Protein AF-A0A1Q8QWV7-F1 (afdb_monomer_lite)

Structure (mmCIF, N/CA/C/O backbone):
data_AF-A0A1Q8QWV7-F1
#
_entry.id   AF-A0A1Q8QWV7-F1
#
loop_
_atom_site.group_PDB
_atom_site.id
_atom_site.type_symbol
_atom_site.label_atom_id
_atom_site.label_alt_id
_atom_site.label_comp_id
_atom_site.label_asym_id
_atom_site.label_entity_id
_atom_site.label_seq_id
_atom_site.pdbx_PDB_ins_code
_atom_site.Cartn_x
_atom_site.Cartn_y
_atom_site.Cartn_z
_atom_site.occupancy
_atom_site.B_iso_or_equiv
_atom_site.auth_seq_id
_atom_site.auth_comp_id
_atom_site.auth_asym_id
_atom_site.auth_atom_id
_atom_site.pdbx_PDB_model_num
ATOM 1 N N . MET A 1 1 ? 21.964 -3.919 -2.644 1.00 67.06 1 MET A N 1
ATOM 2 C CA . MET A 1 1 ? 20.581 -3.407 -2.737 1.00 67.06 1 MET A CA 1
ATOM 3 C C . MET A 1 1 ? 19.868 -4.258 -3.762 1.00 67.06 1 MET A C 1
ATOM 5 O O . MET A 1 1 ? 20.497 -4.584 -4.757 1.00 67.06 1 MET A O 1
ATOM 9 N N . ILE A 1 2 ? 18.638 -4.682 -3.485 1.00 80.50 2 ILE A N 1
ATOM 10 C CA . ILE A 1 2 ? 17.786 -5.316 -4.497 1.00 80.50 2 ILE A CA 1
ATOM 11 C C . ILE A 1 2 ? 16.981 -4.174 -5.112 1.00 80.50 2 ILE A C 1
ATOM 13 O O . ILE A 1 2 ? 16.309 -3.458 -4.371 1.00 80.50 2 ILE A O 1
ATOM 17 N N . GLU A 1 3 ? 17.113 -3.969 -6.417 1.00 88.12 3 GLU A N 1
ATOM 18 C CA . GLU A 1 3 ? 16.303 -3.015 -7.176 1.00 88.12 3 GLU A CA 1
ATOM 19 C C . GLU A 1 3 ? 15.165 -3.778 -7.850 1.00 88.12 3 GLU A C 1
ATOM 21 O O . GLU A 1 3 ? 15.391 -4.847 -8.418 1.00 88.12 3 GLU A O 1
ATOM 26 N N . PHE A 1 4 ? 13.949 -3.247 -7.750 1.00 90.81 4 PHE A N 1
ATO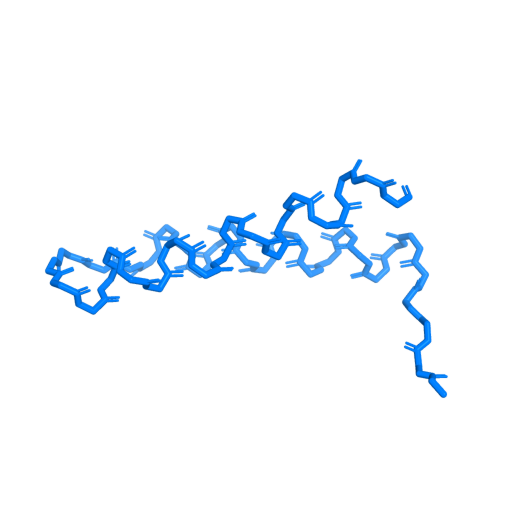M 27 C CA . PHE A 1 4 ? 12.791 -3.790 -8.449 1.00 90.81 4 PHE A CA 1
ATOM 28 C C . PHE A 1 4 ? 12.730 -3.204 -9.855 1.00 90.81 4 PHE A C 1
ATOM 30 O O . PHE A 1 4 ? 12.943 -2.011 -10.061 1.00 90.81 4 PHE A O 1
ATOM 37 N N . THR A 1 5 ? 12.401 -4.044 -10.824 1.00 94.31 5 THR A N 1
ATOM 38 C CA . THR A 1 5 ? 12.028 -3.611 -12.169 1.00 94.31 5 THR A CA 1
ATOM 39 C C . THR A 1 5 ? 10.683 -2.880 -12.150 1.00 94.31 5 THR A C 1
ATOM 41 O O . THR A 1 5 ? 9.863 -3.091 -11.255 1.00 94.31 5 THR A O 1
ATOM 44 N N . ALA A 1 6 ? 10.402 -2.081 -13.185 1.00 92.38 6 ALA A N 1
ATOM 45 C CA . ALA A 1 6 ? 9.105 -1.413 -13.341 1.00 92.38 6 ALA A CA 1
ATOM 46 C C . ALA A 1 6 ? 7.920 -2.398 -13.272 1.00 92.38 6 ALA A C 1
ATOM 48 O O . ALA A 1 6 ? 6.916 -2.125 -12.624 1.00 92.38 6 ALA A O 1
ATOM 49 N N . HIS A 1 7 ? 8.065 -3.589 -13.861 1.00 94.94 7 HIS A N 1
ATOM 50 C CA . HIS A 1 7 ? 7.026 -4.617 -13.808 1.00 94.94 7 HIS A CA 1
ATOM 51 C C . HIS A 1 7 ? 6.816 -5.189 -12.395 1.00 94.94 7 HIS A C 1
ATOM 53 O O . HIS A 1 7 ? 5.686 -5.434 -11.976 1.00 94.94 7 HIS A O 1
ATOM 59 N N . GLU A 1 8 ? 7.890 -5.396 -11.631 1.00 95.12 8 GLU A N 1
ATOM 60 C CA . GLU A 1 8 ? 7.775 -5.841 -10.237 1.00 95.12 8 GLU A CA 1
ATOM 61 C C . GLU A 1 8 ? 7.127 -4.767 -9.358 1.00 95.12 8 GLU A C 1
ATOM 63 O O . GLU A 1 8 ? 6.321 -5.097 -8.487 1.00 95.12 8 GLU A O 1
ATOM 68 N N . LEU A 1 9 ? 7.424 -3.491 -9.619 1.00 94.94 9 LEU A N 1
ATOM 69 C CA . LEU A 1 9 ? 6.784 -2.361 -8.952 1.00 94.94 9 LEU A CA 1
ATOM 70 C C . LEU A 1 9 ? 5.270 -2.330 -9.216 1.00 94.94 9 LEU A C 1
ATOM 72 O O . LEU A 1 9 ? 4.505 -2.247 -8.258 1.00 94.94 9 LEU A O 1
ATOM 76 N N . GLU A 1 10 ? 4.819 -2.527 -10.459 1.00 94.75 10 GLU A N 1
ATOM 77 C CA . GLU A 1 10 ? 3.386 -2.634 -10.794 1.00 94.75 10 GLU A CA 1
ATOM 78 C C . GLU A 1 10 ? 2.688 -3.775 -10.028 1.00 94.75 10 GLU A C 1
ATOM 80 O O . GLU A 1 10 ? 1.577 -3.621 -9.508 1.00 94.75 10 GLU A O 1
ATOM 85 N N . ILE A 1 11 ? 3.339 -4.941 -9.922 1.00 96.50 11 ILE A N 1
ATOM 86 C CA . ILE A 1 11 ? 2.808 -6.083 -9.162 1.00 96.50 11 ILE A CA 1
ATOM 87 C C . ILE A 1 11 ? 2.658 -5.713 -7.681 1.00 96.50 11 ILE A C 1
ATOM 89 O O . ILE A 1 11 ? 1.629 -6.019 -7.063 1.00 96.50 11 ILE A O 1
ATOM 93 N N . ILE A 1 12 ? 3.666 -5.048 -7.110 1.00 94.81 12 ILE A N 1
ATOM 94 C CA . ILE A 1 12 ? 3.664 -4.594 -5.717 1.00 94.81 12 ILE A CA 1
ATOM 95 C C . ILE A 1 12 ? 2.542 -3.577 -5.486 1.00 94.81 12 ILE A C 1
ATOM 97 O O . ILE A 1 12 ? 1.791 -3.720 -4.518 1.00 94.81 12 ILE A O 1
ATOM 101 N N . GLU A 1 13 ? 2.367 -2.599 -6.375 1.00 95.50 13 GLU A N 1
ATOM 102 C CA . GLU A 1 13 ? 1.288 -1.612 -6.282 1.00 95.50 13 GLU A CA 1
ATOM 103 C C . GLU A 1 13 ? -0.088 -2.280 -6.249 1.00 95.50 13 GLU A C 1
ATOM 105 O O . GLU A 1 13 ? -0.897 -2.018 -5.351 1.00 95.50 13 GLU A O 1
ATOM 110 N N . VAL A 1 14 ? -0.352 -3.204 -7.178 1.00 96.56 14 VAL A N 1
ATOM 111 C CA . VAL A 1 14 ? -1.630 -3.927 -7.238 1.00 96.56 14 VAL A CA 1
ATOM 112 C C . VAL A 1 14 ? -1.862 -4.739 -5.962 1.00 96.56 14 VAL A C 1
ATOM 114 O O . VAL A 1 14 ? -2.981 -4.751 -5.433 1.00 96.56 14 VAL A O 1
ATOM 117 N N . ALA A 1 15 ? -0.828 -5.406 -5.443 1.00 97.00 15 ALA A N 1
ATOM 118 C CA . ALA A 1 15 ? -0.914 -6.177 -4.206 1.00 97.00 15 ALA A CA 1
ATOM 119 C C . ALA A 1 15 ? -1.237 -5.284 -2.997 1.00 97.00 15 ALA A C 1
ATOM 121 O O . ALA A 1 15 ? -2.146 -5.597 -2.223 1.00 97.00 15 ALA A O 1
ATOM 122 N N . LEU A 1 16 ? -0.556 -4.144 -2.871 1.00 96.25 16 LEU A N 1
ATOM 123 C CA . LEU A 1 16 ? -0.762 -3.174 -1.797 1.00 96.25 16 LEU A CA 1
ATOM 124 C C . LEU A 1 16 ? -2.161 -2.558 -1.836 1.00 96.25 16 LEU A C 1
ATOM 126 O O . LEU A 1 16 ? -2.825 -2.470 -0.803 1.00 96.25 16 LEU A O 1
ATOM 130 N N . VAL A 1 17 ? -2.656 -2.197 -3.022 1.00 95.12 17 VAL A N 1
ATOM 131 C CA . VAL A 1 17 ? -4.018 -1.669 -3.189 1.00 95.12 17 VAL A CA 1
ATOM 132 C C . VAL A 1 17 ? -5.064 -2.713 -2.796 1.00 95.12 17 VAL A C 1
ATOM 134 O O . VAL A 1 17 ? -6.042 -2.382 -2.121 1.00 95.12 17 VAL A O 1
ATOM 137 N N . ARG A 1 18 ? -4.877 -3.980 -3.186 1.00 96.62 18 ARG A N 1
ATOM 138 C CA . ARG A 1 18 ? -5.781 -5.075 -2.793 1.00 96.62 18 ARG A CA 1
ATOM 139 C C . ARG A 1 18 ? -5.769 -5.304 -1.287 1.00 96.62 18 ARG A C 1
ATOM 141 O O . ARG A 1 18 ? -6.839 -5.405 -0.693 1.00 96.62 18 ARG A O 1
ATOM 148 N N . TYR A 1 19 ? -4.587 -5.333 -0.678 1.00 95.56 19 TYR A N 1
ATOM 149 C CA . TYR A 1 19 ? -4.442 -5.461 0.768 1.00 95.56 19 TYR A CA 1
ATOM 150 C C . TYR A 1 19 ? -5.143 -4.311 1.501 1.00 95.56 19 TYR A C 1
ATOM 152 O O . TYR A 1 19 ? -5.947 -4.550 2.398 1.00 95.56 19 TYR A O 1
ATOM 160 N N . MET A 1 20 ? -4.943 -3.071 1.044 1.00 94.31 20 MET A N 1
ATOM 161 C CA . MET A 1 20 ? -5.550 -1.878 1.636 1.00 94.31 20 MET A CA 1
ATOM 162 C C . MET A 1 20 ? -7.087 -1.913 1.622 1.00 94.31 20 MET A C 1
ATOM 164 O O . MET A 1 20 ? -7.718 -1.491 2.591 1.00 94.31 20 MET A O 1
ATOM 168 N N . LYS A 1 21 ? -7.692 -2.437 0.545 1.00 92.31 21 LYS A N 1
ATOM 169 C CA . LYS A 1 21 ? -9.151 -2.622 0.424 1.00 92.31 21 LYS A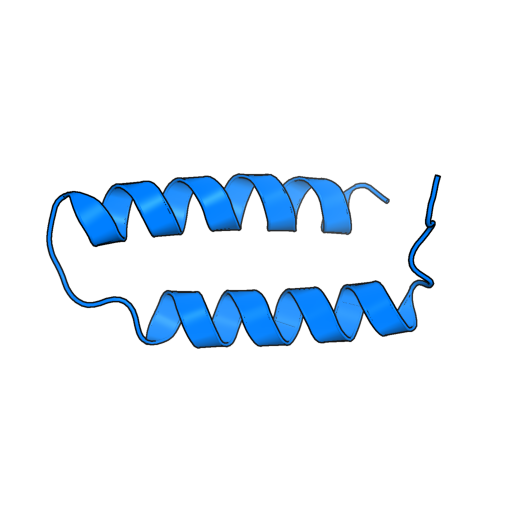 CA 1
ATOM 170 C C . LYS A 1 21 ? -9.707 -3.681 1.379 1.00 92.31 21 LYS A C 1
ATOM 172 O O . LYS A 1 21 ? -10.881 -3.607 1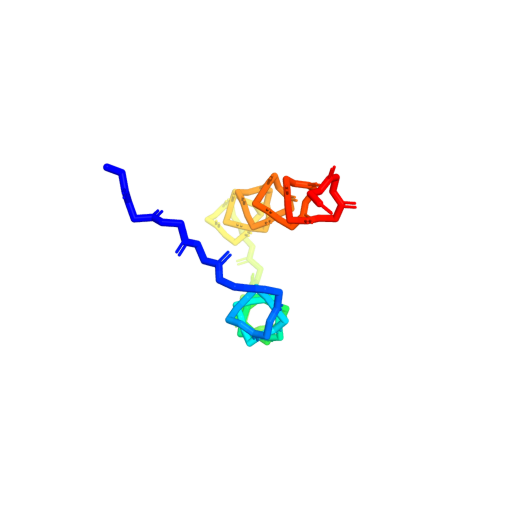.720 1.00 92.31 21 LYS A O 1
ATOM 177 N N . GLY A 1 22 ? -8.887 -4.652 1.781 1.00 94.31 22 GLY A N 1
ATOM 178 C CA . GLY A 1 22 ? -9.260 -5.703 2.731 1.00 94.31 22 GLY A CA 1
ATOM 179 C C . GLY A 1 22 ? -9.096 -5.311 4.201 1.00 94.31 22 GLY A C 1
ATOM 180 O O . GLY A 1 22 ? -9.515 -6.065 5.073 1.00 94.31 22 GLY A O 1
ATOM 181 N N . LEU A 1 23 ? -8.490 -4.157 4.499 1.00 94.12 23 LEU A N 1
ATOM 182 C CA . LEU A 1 23 ? -8.363 -3.673 5.871 1.00 94.12 23 LEU A CA 1
ATOM 183 C C . LEU A 1 23 ? -9.728 -3.215 6.394 1.00 94.12 23 LEU A C 1
ATOM 185 O O . LEU A 1 23 ? -10.337 -2.305 5.827 1.00 94.12 23 LEU A O 1
ATOM 189 N N . GLU A 1 24 ? -10.171 -3.801 7.503 1.00 89.62 24 GLU A N 1
ATOM 190 C CA . GLU A 1 24 ? -11.395 -3.405 8.211 1.00 89.62 24 GLU A CA 1
ATOM 191 C C . GLU A 1 24 ? -11.208 -2.082 8.981 1.00 89.62 24 GLU A C 1
ATOM 193 O O . GLU A 1 24 ? -10.192 -1.410 8.847 1.00 89.62 24 GLU A O 1
ATOM 198 N N . GLY A 1 25 ? -12.207 -1.600 9.720 1.00 89.31 25 GLY A N 1
ATOM 199 C CA . GLY A 1 25 ? -12.087 -0.350 10.484 1.00 89.31 25 GLY A CA 1
ATOM 200 C C . GLY A 1 25 ? -11.117 -0.440 11.675 1.00 89.31 25 GLY A C 1
ATOM 201 O O . GLY A 1 25 ? -10.714 -1.519 12.098 1.00 89.31 25 GLY A O 1
ATOM 202 N N . GLY A 1 26 ? -10.782 0.712 12.264 1.00 91.75 26 GLY A N 1
ATOM 203 C CA . GLY A 1 26 ? -10.042 0.799 13.529 1.00 91.75 26 GLY A CA 1
ATOM 204 C C . GLY A 1 26 ? -8.606 1.317 13.411 1.00 91.75 26 GLY A C 1
ATOM 205 O O . GLY A 1 26 ? -8.064 1.510 12.325 1.00 91.75 26 GLY A O 1
ATOM 206 N N . VAL A 1 27 ? -7.981 1.551 14.569 1.00 91.81 27 VAL A N 1
ATOM 207 C CA . VAL A 1 27 ? -6.678 2.238 14.688 1.00 91.81 27 VAL A CA 1
ATOM 208 C C . VAL A 1 27 ? -5.559 1.512 13.934 1.00 91.81 27 VAL A C 1
ATOM 210 O O . VAL A 1 27 ? -4.715 2.155 13.312 1.00 91.81 27 VAL A O 1
ATOM 213 N N . PHE A 1 28 ? -5.555 0.176 13.958 1.00 93.19 28 PHE A N 1
ATOM 214 C CA . PHE A 1 28 ? -4.570 -0.622 13.225 1.00 93.19 28 PHE A CA 1
ATOM 215 C C . PHE A 1 28 ? -4.696 -0.418 11.713 1.00 93.19 28 PHE A C 1
ATOM 217 O O . PHE A 1 28 ? -3.705 -0.139 11.047 1.00 93.19 28 PHE A O 1
ATOM 224 N N . ALA A 1 29 ? -5.914 -0.501 11.184 1.00 94.12 29 ALA A N 1
ATOM 225 C CA . ALA A 1 29 ? -6.156 -0.361 9.760 1.00 94.12 29 ALA A CA 1
ATOM 226 C C . ALA A 1 29 ? -5.841 1.043 9.243 1.00 94.12 29 ALA A C 1
ATOM 228 O O . ALA A 1 29 ? -5.236 1.169 8.186 1.00 94.12 29 ALA A O 1
ATOM 229 N N . GLU A 1 30 ? -6.179 2.096 9.992 1.00 95.25 30 GLU A N 1
ATOM 230 C CA . GLU A 1 30 ? -5.791 3.469 9.638 1.00 95.25 30 GLU A CA 1
ATOM 231 C C . GLU A 1 30 ? -4.269 3.623 9.559 1.00 95.25 30 GLU A C 1
ATOM 233 O O . GLU A 1 30 ? -3.729 4.167 8.591 1.00 95.25 30 GLU A O 1
ATOM 238 N N . ARG A 1 31 ? -3.554 3.076 10.549 1.00 96.31 31 ARG A N 1
ATOM 239 C CA . ARG A 1 31 ? -2.090 3.091 10.566 1.00 96.31 31 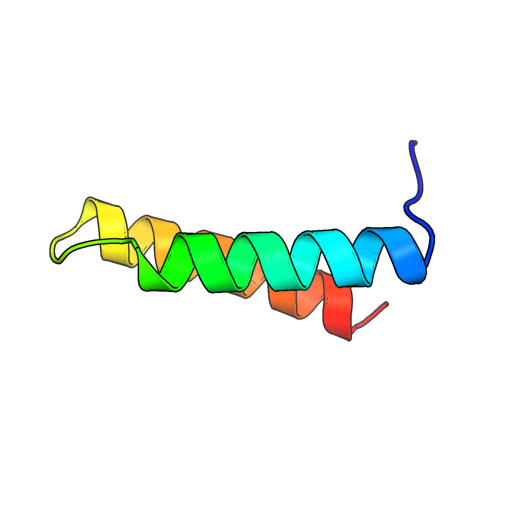ARG A CA 1
ATOM 240 C C . ARG A 1 31 ? -1.505 2.305 9.396 1.00 96.31 31 ARG A C 1
ATOM 242 O O . ARG A 1 31 ? -0.540 2.754 8.782 1.00 96.31 31 ARG A O 1
ATOM 249 N N . GLU A 1 32 ? -2.083 1.154 9.080 1.00 96.81 32 GLU A N 1
ATOM 250 C CA . GLU A 1 32 ? -1.603 0.311 7.993 1.00 96.81 32 GLU A CA 1
ATOM 251 C C . GLU A 1 32 ? -1.881 0.944 6.622 1.00 96.81 32 GLU A C 1
ATOM 253 O O . GLU A 1 32 ? -0.982 0.991 5.784 1.00 96.81 32 GLU A O 1
ATOM 258 N N . ARG A 1 33 ? -3.050 1.570 6.422 1.00 95.56 33 ARG A N 1
ATOM 259 C CA . ARG A 1 33 ? -3.347 2.390 5.231 1.00 95.56 33 ARG A CA 1
ATOM 260 C C . ARG A 1 33 ? -2.336 3.523 5.058 1.00 95.56 33 ARG A C 1
ATOM 262 O O . ARG A 1 33 ? -1.874 3.753 3.944 1.00 95.56 33 ARG A O 1
ATOM 269 N N . ALA A 1 34 ? -1.966 4.215 6.138 1.00 96.00 34 ALA A N 1
ATOM 270 C CA . ALA A 1 34 ? -0.965 5.282 6.081 1.00 96.00 34 ALA A CA 1
ATOM 271 C C . ALA A 1 34 ? 0.417 4.757 5.653 1.00 96.00 34 ALA A C 1
ATOM 273 O O . ALA A 1 34 ? 1.072 5.368 4.813 1.00 96.00 34 ALA A O 1
ATOM 274 N N . ARG A 1 35 ? 0.839 3.594 6.167 1.00 96.44 35 ARG A N 1
ATOM 275 C CA . ARG A 1 35 ? 2.102 2.952 5.761 1.00 96.44 35 ARG A CA 1
ATOM 276 C C . ARG A 1 35 ? 2.093 2.550 4.287 1.00 96.44 35 ARG A C 1
ATOM 278 O O . ARG A 1 35 ? 3.079 2.785 3.598 1.00 96.44 35 ARG A O 1
ATOM 285 N N . ILE A 1 36 ? 0.986 1.979 3.809 1.00 96.56 36 ILE A N 1
ATOM 286 C CA . ILE A 1 36 ? 0.822 1.584 2.405 1.00 96.56 36 ILE A CA 1
ATOM 287 C C . ILE A 1 36 ? 0.903 2.805 1.483 1.00 96.56 36 ILE A C 1
ATOM 289 O O . ILE A 1 36 ? 1.603 2.745 0.479 1.00 96.56 36 ILE A O 1
ATOM 293 N N . LYS A 1 37 ? 0.255 3.924 1.838 1.00 95.56 37 LYS A N 1
ATOM 294 C CA . LYS A 1 37 ? 0.319 5.168 1.051 1.00 95.56 37 LYS A CA 1
ATOM 295 C C . LYS A 1 37 ? 1.750 5.665 0.858 1.00 95.56 37 LYS A C 1
ATOM 297 O O . LYS A 1 37 ? 2.134 5.925 -0.272 1.00 95.56 37 LYS A O 1
ATOM 302 N N . VAL A 1 38 ? 2.551 5.689 1.925 1.00 96.56 38 VAL A N 1
ATOM 303 C CA . VAL A 1 38 ? 3.968 6.092 1.847 1.00 96.56 38 VAL A CA 1
ATOM 304 C C . VAL A 1 38 ? 4.769 5.184 0.909 1.00 96.56 38 VAL A C 1
ATOM 306 O O . VAL A 1 38 ? 5.701 5.639 0.255 1.00 96.56 38 VAL A O 1
ATOM 309 N N . ILE A 1 39 ? 4.445 3.889 0.849 1.00 94.50 39 ILE A N 1
ATOM 310 C CA . ILE A 1 39 ? 5.108 2.968 -0.082 1.00 94.50 39 ILE A CA 1
ATOM 311 C C . ILE A 1 39 ? 4.673 3.267 -1.519 1.00 94.50 39 ILE A C 1
ATOM 313 O O . ILE A 1 39 ? 5.531 3.369 -2.383 1.00 94.50 39 ILE A O 1
ATOM 317 N N . LEU A 1 40 ? 3.374 3.448 -1.767 1.00 94.31 40 LEU A N 1
ATOM 318 C CA 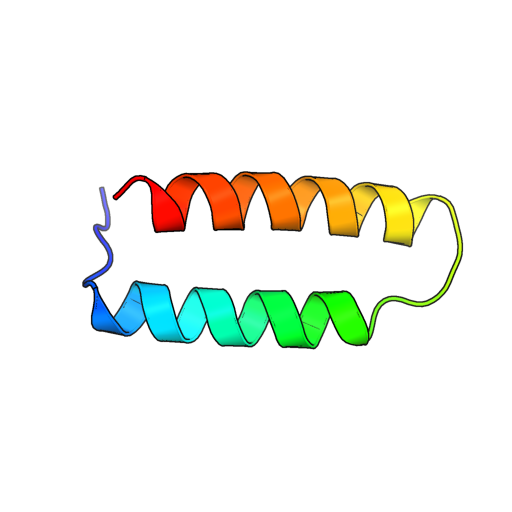. LEU A 1 40 ? 2.847 3.748 -3.103 1.00 94.31 40 LEU A CA 1
ATOM 319 C C . LEU A 1 40 ? 3.379 5.078 -3.658 1.00 94.31 40 LEU A C 1
ATOM 321 O O . LEU A 1 40 ? 3.736 5.142 -4.826 1.00 94.31 40 LEU A O 1
ATOM 325 N N . GLU A 1 41 ? 3.497 6.114 -2.823 1.00 95.06 41 GLU A N 1
ATOM 326 C CA . GLU A 1 41 ? 4.102 7.399 -3.210 1.00 95.06 41 GLU A CA 1
ATOM 327 C C . GLU A 1 41 ? 5.545 7.215 -3.695 1.00 95.06 41 GLU A C 1
ATOM 329 O O . GLU A 1 41 ? 5.913 7.722 -4.748 1.00 95.06 41 GLU A O 1
ATOM 334 N N . LYS A 1 42 ? 6.339 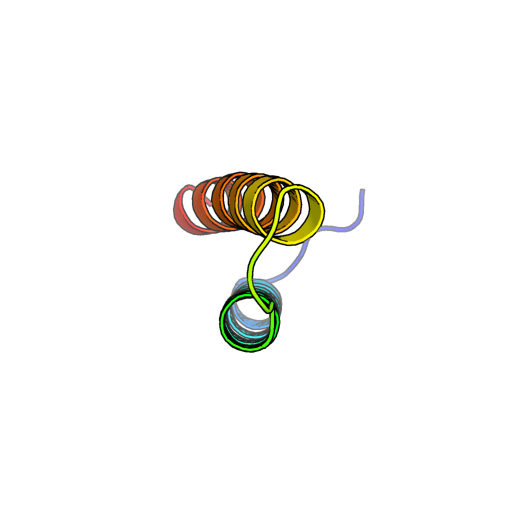6.402 -2.989 1.00 91.69 42 LYS A N 1
ATOM 335 C CA . LYS A 1 42 ? 7.721 6.099 -3.388 1.00 91.69 42 LYS A CA 1
ATOM 336 C C . LYS A 1 42 ? 7.828 5.304 -4.683 1.00 91.69 42 LYS A C 1
ATOM 338 O O . LYS A 1 42 ? 8.850 5.405 -5.349 1.00 91.69 42 LYS A O 1
ATOM 343 N N . ILE A 1 43 ? 6.830 4.479 -4.999 1.00 90.88 43 ILE A N 1
ATOM 344 C CA . ILE A 1 43 ? 6.813 3.735 -6.260 1.00 90.88 43 ILE A CA 1
ATOM 345 C C . ILE A 1 43 ? 6.465 4.680 -7.419 1.00 90.88 43 ILE A C 1
ATOM 347 O O . ILE A 1 43 ? 7.133 4.635 -8.443 1.00 90.88 43 ILE A O 1
ATOM 351 N N . GLY A 1 44 ? 5.491 5.579 -7.237 1.00 82.56 44 GLY A N 1
ATOM 352 C CA . GLY A 1 44 ? 5.067 6.530 -8.273 1.00 82.56 44 GLY A CA 1
ATOM 353 C C . GLY A 1 44 ? 6.056 7.666 -8.575 1.00 82.56 44 GLY A C 1
ATOM 354 O O . GLY A 1 44 ? 5.919 8.329 -9.601 1.00 82.56 44 GLY A O 1
ATOM 355 N N . GLU A 1 45 ? 7.033 7.909 -7.698 1.00 73.69 45 GLU A N 1
ATOM 356 C CA . GLU A 1 45 ? 8.140 8.856 -7.916 1.00 73.69 45 GLU A CA 1
ATOM 357 C C . GLU A 1 45 ? 9.344 8.242 -8.666 1.00 73.69 45 GLU A C 1
ATOM 359 O O . GLU A 1 45 ? 10.271 8.981 -9.012 1.00 73.69 45 GLU A O 1
ATOM 364 N N . GLY A 1 46 ? 9.353 6.916 -8.868 1.00 58.16 46 GLY A N 1
ATOM 365 C CA . GLY A 1 46 ? 10.467 6.135 -9.429 1.00 58.16 46 GLY A CA 1
ATOM 366 C C . GLY A 1 46 ? 10.491 5.999 -10.948 1.00 58.16 46 GLY A C 1
ATOM 367 O O . GLY A 1 46 ? 9.433 6.139 -11.598 1.00 58.16 46 GLY A O 1
#

Radius of gyration: 11.71 Å; chains: 1; bounding box: 33×15×28 Å

pLDDT: mean 91.9, std 7.72, range [58.16, 97.0]

Sequence (46 aa):
MIEFTAHELEIIEVALVRYMKGLEGGVFAERERARIKVILEKIGEG

Secondary structure (DSSP, 8-state):
-PPPPHHHHHHHHHHHHHHHHH--SSHHHHHHHHHHHHHHHHHHT-

Organism: NCBI:txid1888891

Foldseek 3Di:
DDDDDLVRLVVVLVVLVVVLVPQDDDDVSVVSNVVSVVSNVVSVVD